Protein AF-A0A924D5K9-F1 (afdb_monomer)

Solvent-accessible surface area (backbone atoms only — not comparable to full-atom values): 2609 Å² total; per-residue (Å²): 129,84,56,88,60,49,64,58,51,49,49,56,52,50,52,54,48,51,50,65,74,68,61,48,71,65,60,52,56,50,26,57,74,74,63,67,71,60,91,74,132

Radius of gyration: 14.79 Å; Cα contacts (8 Å, |Δi|>4): 6; chains: 1; bounding box: 34×24×34 Å

pLDDT: mean 88.61, std 11.0, range [52.47, 98.06]

Mean predicted aligned error: 5.14 Å

Structure (mmCIF, N/CA/C/O backbone):
data_AF-A0A924D5K9-F1
#
_entry.id   AF-A0A924D5K9-F1
#
loop_
_atom_site.group_PDB
_atom_site.id
_atom_site.type_symbol
_atom_site.label_atom_id
_atom_site.label_alt_id
_atom_site.label_comp_id
_atom_site.label_asym_id
_atom_site.label_entity_id
_atom_site.label_seq_id
_atom_site.pdbx_PDB_ins_code
_atom_site.Cartn_x
_atom_site.Cartn_y
_atom_site.Cartn_z
_atom_site.occupancy
_atom_site.B_iso_or_equiv
_atom_site.auth_seq_id
_atom_site.auth_comp_id
_atom_site.auth_asym_id
_atom_site.auth_atom_id
_atom_site.pdbx_PDB_model_num
ATOM 1 N N . HIS A 1 1 ? 21.857 -0.159 -17.743 1.00 76.31 1 HIS A N 1
ATOM 2 C CA . HIS A 1 1 ? 20.652 -1.011 -17.738 1.00 76.31 1 HIS A CA 1
ATOM 3 C C . HIS A 1 1 ? 20.365 -1.427 -16.304 1.00 76.31 1 HIS A C 1
ATOM 5 O O . HIS A 1 1 ? 21.303 -1.886 -15.658 1.00 76.31 1 HIS A O 1
ATOM 11 N N . PRO A 1 2 ? 19.152 -1.213 -15.767 1.00 82.38 2 PRO A N 1
ATOM 12 C CA . PRO A 1 2 ? 18.791 -1.777 -14.468 1.00 82.38 2 PRO A CA 1
ATOM 13 C C . PRO A 1 2 ? 18.917 -3.309 -14.519 1.00 82.38 2 PRO A C 1
ATOM 15 O O . PRO A 1 2 ? 18.686 -3.916 -15.566 1.00 82.38 2 PRO A O 1
ATOM 18 N N . CYS A 1 3 ? 19.341 -3.940 -13.422 1.00 89.88 3 CYS A N 1
ATOM 19 C CA . CYS A 1 3 ? 19.381 -5.401 -13.351 1.00 89.88 3 CYS A CA 1
ATOM 20 C C . CYS A 1 3 ? 17.944 -5.969 -13.344 1.00 89.88 3 CYS A C 1
ATOM 22 O O . CYS A 1 3 ? 17.049 -5.300 -12.834 1.00 89.88 3 CYS A O 1
ATOM 24 N N . PRO A 1 4 ? 17.689 -7.199 -13.830 1.00 84.25 4 PRO A N 1
ATOM 25 C CA . PRO A 1 4 ? 16.328 -7.757 -13.921 1.00 84.25 4 PRO A CA 1
ATOM 26 C C . PRO A 1 4 ? 15.543 -7.800 -12.599 1.00 84.25 4 PRO A C 1
ATOM 28 O O . PRO A 1 4 ? 14.315 -7.843 -12.590 1.00 84.25 4 PRO A O 1
ATOM 31 N N . VAL A 1 5 ? 16.242 -7.804 -11.461 1.00 92.56 5 VAL A N 1
ATOM 32 C CA . VAL A 1 5 ? 15.621 -7.749 -10.131 1.00 92.56 5 VAL A CA 1
ATOM 33 C C . VAL A 1 5 ? 15.229 -6.330 -9.716 1.00 92.56 5 VAL A C 1
ATOM 35 O O . VAL A 1 5 ? 14.316 -6.182 -8.912 1.00 92.56 5 VAL A O 1
ATOM 38 N N . HIS A 1 6 ? 15.855 -5.293 -10.280 1.00 95.06 6 HIS A N 1
ATOM 39 C CA . HIS A 1 6 ? 15.553 -3.894 -9.972 1.00 95.06 6 HIS A CA 1
ATOM 40 C C . HIS A 1 6 ? 14.070 -3.586 -10.166 1.00 95.06 6 HIS A C 1
ATOM 42 O O . HIS A 1 6 ? 13.457 -3.013 -9.273 1.00 95.06 6 HIS A O 1
ATOM 48 N N . ASP A 1 7 ? 13.478 -4.014 -11.283 1.00 92.00 7 ASP A N 1
ATOM 49 C CA . ASP A 1 7 ? 12.070 -3.733 -11.576 1.00 92.00 7 ASP A CA 1
ATOM 50 C C . ASP A 1 7 ? 11.126 -4.464 -10.612 1.00 92.00 7 ASP A C 1
ATOM 52 O O . ASP A 1 7 ? 10.131 -3.890 -10.170 1.00 92.00 7 ASP A O 1
ATOM 56 N N . LYS A 1 8 ? 11.487 -5.685 -10.189 1.00 90.56 8 LYS A N 1
ATOM 57 C CA . LYS A 1 8 ? 10.737 -6.440 -9.172 1.00 90.56 8 LYS A CA 1
ATOM 58 C C . LYS A 1 8 ? 10.770 -5.736 -7.813 1.00 90.56 8 LYS A C 1
ATOM 60 O O . LYS A 1 8 ? 9.728 -5.517 -7.205 1.00 90.56 8 LYS A O 1
ATOM 65 N N . PHE A 1 9 ? 11.955 -5.334 -7.352 1.00 95.19 9 PHE A N 1
ATOM 66 C CA . PHE A 1 9 ? 12.102 -4.617 -6.080 1.00 95.19 9 PHE A CA 1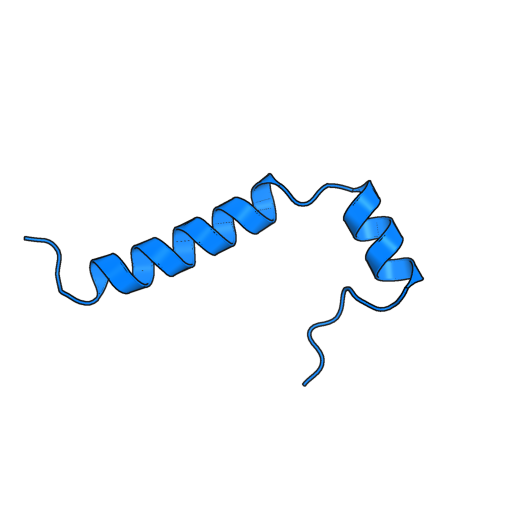
ATOM 67 C C . PHE A 1 9 ? 11.487 -3.216 -6.121 1.00 95.19 9 PHE A C 1
ATOM 69 O O . PHE A 1 9 ? 10.951 -2.746 -5.119 1.00 95.19 9 PHE A O 1
ATOM 76 N N . LYS A 1 10 ? 11.532 -2.551 -7.279 1.00 95.38 10 LYS A N 1
ATOM 77 C CA . LYS A 1 10 ? 10.900 -1.249 -7.495 1.00 95.38 10 LYS A CA 1
ATOM 78 C C . LYS A 1 10 ? 9.386 -1.334 -7.312 1.00 95.38 10 LYS A C 1
ATOM 80 O O . LYS A 1 10 ? 8.837 -0.462 -6.646 1.00 95.38 10 LYS A O 1
ATOM 85 N N . ALA A 1 11 ? 8.740 -2.365 -7.859 1.00 95.62 11 ALA A N 1
ATOM 86 C CA . ALA A 1 11 ? 7.306 -2.587 -7.682 1.00 95.62 11 ALA A CA 1
ATOM 87 C C . ALA A 1 11 ? 6.950 -2.788 -6.200 1.00 95.62 11 ALA A C 1
ATOM 89 O O . ALA A 1 11 ? 6.170 -2.009 -5.663 1.00 95.62 11 ALA A O 1
ATOM 90 N N . ILE A 1 12 ? 7.626 -3.720 -5.515 1.00 96.38 12 ILE A N 1
ATOM 91 C CA . ILE A 1 12 ? 7.403 -4.003 -4.083 1.00 96.38 12 ILE A CA 1
ATOM 92 C C . ILE A 1 12 ? 7.545 -2.733 -3.237 1.00 96.38 12 ILE A C 1
ATOM 94 O O . ILE A 1 12 ? 6.681 -2.412 -2.427 1.00 96.38 12 ILE A O 1
ATOM 98 N N . ARG A 1 13 ? 8.631 -1.975 -3.434 1.00 97.25 13 ARG A N 1
ATOM 99 C CA . ARG A 1 13 ? 8.865 -0.727 -2.696 1.00 97.25 13 ARG A CA 1
ATOM 100 C C . ARG A 1 13 ? 7.755 0.293 -2.943 1.00 97.25 13 ARG A C 1
ATOM 102 O O . ARG A 1 13 ? 7.333 0.958 -2.006 1.00 97.25 13 ARG A O 1
ATOM 109 N N . ASN A 1 14 ? 7.330 0.452 -4.194 1.00 98.06 14 ASN A N 1
ATOM 110 C CA . ASN A 1 14 ? 6.302 1.424 -4.546 1.00 98.06 14 ASN A CA 1
ATOM 111 C C . ASN A 1 14 ? 4.941 1.045 -3.948 1.00 98.06 14 ASN A C 1
ATOM 113 O O . ASN A 1 14 ? 4.239 1.925 -3.468 1.00 98.06 14 ASN A O 1
ATOM 117 N N . GLU A 1 15 ? 4.591 -0.240 -3.939 1.00 97.75 15 GLU A N 1
ATOM 118 C CA . GLU A 1 15 ? 3.348 -0.724 -3.329 1.00 97.75 15 GLU A CA 1
ATOM 119 C C . GLU A 1 15 ? 3.360 -0.553 -1.807 1.00 97.75 15 GLU A C 1
ATOM 121 O O . GLU A 1 15 ? 2.384 -0.070 -1.236 1.00 97.75 15 GLU A O 1
ATOM 126 N N . LEU A 1 16 ? 4.486 -0.853 -1.151 1.00 97.00 16 LEU A N 1
ATOM 127 C CA . LEU A 1 16 ? 4.650 -0.596 0.282 1.00 97.00 16 LEU A CA 1
ATOM 128 C C . LEU A 1 16 ? 4.553 0.898 0.612 1.00 97.00 16 LEU A C 1
ATOM 130 O O . LEU A 1 16 ? 3.887 1.264 1.576 1.00 97.00 16 LEU A O 1
ATOM 134 N N . ALA A 1 17 ? 5.195 1.760 -0.182 1.00 97.88 17 ALA A N 1
ATOM 135 C CA . ALA A 1 17 ? 5.108 3.207 -0.001 1.00 97.88 17 ALA A CA 1
ATOM 136 C C . ALA A 1 17 ? 3.666 3.699 -0.172 1.00 97.88 17 ALA A C 1
ATOM 138 O O . ALA A 1 17 ? 3.154 4.396 0.696 1.00 97.88 17 ALA A O 1
ATOM 139 N N . PHE A 1 18 ? 2.986 3.258 -1.234 1.00 97.88 18 PHE A N 1
ATOM 140 C CA . PHE A 1 18 ? 1.589 3.598 -1.478 1.00 97.88 18 PHE A CA 1
ATOM 141 C C . PHE A 1 18 ? 0.692 3.198 -0.302 1.00 97.88 18 PHE A C 1
ATOM 143 O O . PHE A 1 18 ? -0.100 4.019 0.149 1.00 97.88 18 PHE A O 1
ATOM 150 N N . MET A 1 19 ? 0.844 1.980 0.230 1.00 94.69 19 MET A N 1
ATOM 151 C CA . MET A 1 19 ? 0.097 1.534 1.407 1.00 94.69 19 MET A CA 1
ATOM 152 C C . MET A 1 19 ? 0.330 2.477 2.595 1.00 94.69 19 MET A C 1
ATOM 154 O O . MET A 1 19 ? -0.618 3.022 3.143 1.00 94.69 19 MET A O 1
ATOM 158 N N . LEU A 1 20 ? 1.589 2.731 2.958 1.00 93.81 20 LEU A N 1
ATOM 159 C CA . LEU A 1 20 ? 1.921 3.551 4.128 1.00 93.81 20 LEU A CA 1
ATOM 160 C C . LEU A 1 20 ? 1.485 5.016 3.991 1.00 93.81 20 LEU A C 1
ATOM 162 O O . LEU A 1 20 ? 1.131 5.639 4.987 1.00 93.81 20 LEU A O 1
ATOM 166 N N . GLU A 1 21 ? 1.521 5.568 2.779 1.00 96.88 21 GLU A N 1
ATOM 167 C CA . GLU A 1 21 ? 1.154 6.963 2.511 1.00 96.88 21 GLU A CA 1
ATOM 168 C C . GLU A 1 21 ? -0.361 7.175 2.406 1.00 96.88 21 GLU A C 1
ATOM 170 O O . GLU A 1 21 ? -0.832 8.290 2.624 1.00 96.88 21 GLU A O 1
ATOM 175 N N . ASN A 1 22 ? -1.127 6.130 2.073 1.00 96.12 22 ASN A N 1
ATOM 176 C CA . ASN A 1 22 ? -2.573 6.232 1.856 1.00 96.12 22 ASN A CA 1
ATOM 177 C C . ASN A 1 22 ? -3.409 5.581 2.965 1.00 96.12 22 ASN A C 1
ATOM 179 O O . ASN A 1 22 ? -4.617 5.810 3.015 1.00 96.12 22 ASN A O 1
ATOM 183 N N . THR A 1 23 ? -2.793 4.833 3.881 1.00 93.88 23 THR A N 1
ATOM 184 C CA . THR A 1 23 ? -3.463 4.366 5.094 1.00 93.88 23 THR A CA 1
ATOM 185 C C . THR A 1 23 ? -3.607 5.514 6.088 1.00 93.88 23 THR A C 1
ATOM 187 O O . THR A 1 23 ? -2.626 6.100 6.548 1.00 93.88 23 THR A O 1
ATOM 190 N N . ASN A 1 24 ? -4.848 5.827 6.455 1.00 93.38 24 ASN A N 1
ATOM 191 C CA . ASN A 1 24 ? -5.155 6.893 7.406 1.00 93.38 24 ASN A CA 1
ATOM 192 C C . ASN A 1 24 ? -5.538 6.343 8.794 1.00 93.38 24 ASN A C 1
ATOM 194 O O . ASN A 1 24 ? -5.778 5.151 8.988 1.00 93.38 24 ASN A O 1
ATOM 198 N N . LEU A 1 25 ? -5.591 7.236 9.787 1.00 93.31 25 LEU A N 1
ATOM 199 C CA . LEU A 1 25 ? -5.856 6.859 11.177 1.00 93.31 25 LEU A CA 1
ATOM 200 C C . LEU A 1 25 ? -7.263 6.273 11.387 1.00 93.31 25 LEU A C 1
ATOM 202 O O . LEU A 1 25 ? -7.436 5.413 12.248 1.00 93.3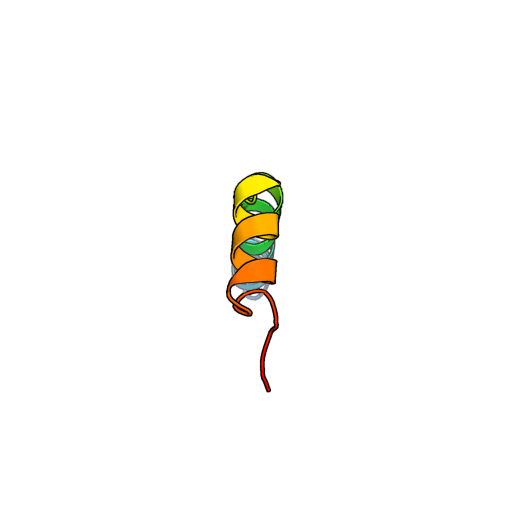1 25 LEU A O 1
ATOM 206 N N . GLU A 1 26 ? -8.255 6.725 10.619 1.00 94.56 26 GLU A N 1
ATOM 207 C CA . GLU A 1 26 ? -9.628 6.219 10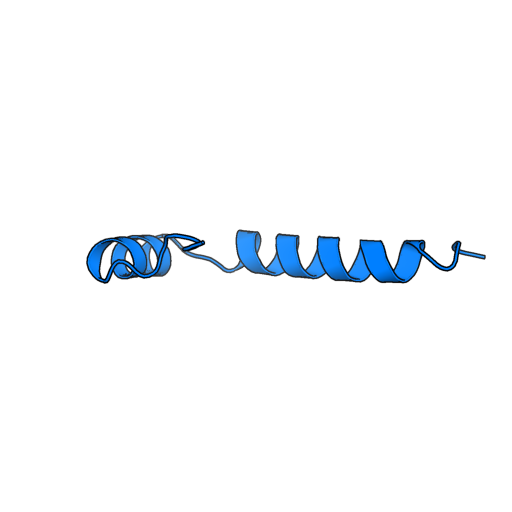.700 1.00 94.56 26 GLU A CA 1
ATOM 208 C C . GLU A 1 26 ? -9.700 4.768 10.215 1.00 94.56 26 GLU A C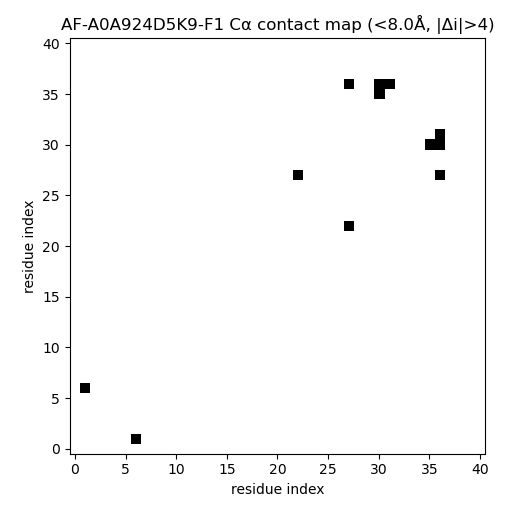 1
ATOM 210 O O . GLU A 1 26 ? -10.236 3.910 10.914 1.00 94.56 26 GLU A O 1
ATOM 215 N N . GLU A 1 27 ? -9.088 4.478 9.067 1.00 91.06 27 GLU A N 1
ATOM 216 C CA . GLU A 1 27 ? -8.962 3.127 8.519 1.00 91.06 27 GLU A CA 1
ATOM 217 C C . GLU A 1 27 ? -8.276 2.182 9.513 1.00 91.06 27 GLU A C 1
ATOM 219 O O . GLU A 1 27 ? -8.793 1.099 9.794 1.00 91.06 27 GLU A O 1
ATOM 224 N N . LEU A 1 28 ? -7.168 2.618 10.124 1.00 90.50 28 LEU A N 1
ATOM 225 C CA . LEU A 1 28 ? -6.470 1.845 11.156 1.00 90.50 28 LEU A CA 1
ATOM 226 C C . LEU A 1 28 ? -7.354 1.586 12.380 1.00 90.50 28 LEU A C 1
ATOM 228 O O . LEU A 1 28 ? -7.421 0.459 12.872 1.00 90.50 28 LEU A O 1
ATOM 232 N N . ALA A 1 29 ? -8.049 2.610 12.878 1.00 93.06 29 ALA A N 1
ATOM 233 C CA . ALA A 1 29 ? -8.924 2.476 14.038 1.00 93.06 29 ALA A CA 1
ATOM 234 C C . ALA A 1 29 ? -10.097 1.520 13.761 1.00 93.06 29 ALA A C 1
ATOM 236 O O . ALA A 1 29 ? -10.446 0.698 14.615 1.00 93.06 29 ALA A O 1
ATOM 237 N N . MET A 1 30 ? -10.683 1.592 12.562 1.00 93.19 30 MET A N 1
ATOM 238 C CA . MET A 1 30 ? -11.737 0.677 12.126 1.00 93.19 30 MET A CA 1
ATOM 239 C C . MET A 1 30 ? -11.221 -0.754 11.989 1.00 93.19 30 MET A C 1
ATOM 241 O O . MET A 1 30 ? -11.851 -1.665 12.524 1.00 93.19 30 MET A O 1
ATOM 245 N N . GLY A 1 31 ? -10.063 -0.944 11.356 1.00 89.31 31 GLY A N 1
ATOM 246 C CA . GLY A 1 31 ? -9.450 -2.256 11.165 1.00 89.31 31 GLY A CA 1
ATOM 247 C C . GLY A 1 31 ? -9.058 -2.947 12.478 1.00 89.31 31 GLY A C 1
ATOM 248 O O . GLY A 1 31 ? -9.216 -4.160 12.612 1.00 89.31 31 GLY A O 1
ATOM 249 N N . ILE A 1 32 ? -8.632 -2.184 13.493 1.00 89.75 32 ILE A N 1
ATOM 250 C CA . ILE A 1 32 ? -8.403 -2.714 14.849 1.00 89.75 32 ILE A CA 1
ATOM 251 C C . ILE A 1 32 ? -9.720 -3.181 15.469 1.00 89.75 32 ILE A C 1
ATOM 253 O O . ILE A 1 32 ? -9.780 -4.261 16.058 1.00 89.75 32 ILE A O 1
ATOM 257 N N . LYS A 1 33 ? -10.784 -2.381 15.337 1.00 89.19 33 LYS A N 1
ATOM 258 C CA . LYS A 1 33 ? -12.105 -2.708 15.885 1.00 89.19 33 LYS A CA 1
ATOM 259 C C . LYS A 1 33 ? -12.717 -3.950 15.227 1.00 89.19 33 LYS A C 1
ATOM 261 O O . LYS A 1 33 ? -13.364 -4.728 15.926 1.00 89.19 33 LYS A O 1
ATOM 266 N N . SER A 1 34 ? -12.548 -4.130 13.917 1.00 90.00 34 SER A N 1
ATOM 267 C CA . SER A 1 34 ? -13.052 -5.302 13.185 1.00 90.00 34 SER A CA 1
ATOM 268 C C . SER A 1 34 ? -12.154 -6.537 13.310 1.00 90.00 34 SER A C 1
ATOM 270 O O . SER A 1 34 ? -12.622 -7.652 13.091 1.00 90.00 34 SER A O 1
ATOM 272 N N . GLY A 1 35 ? -10.895 -6.364 13.725 1.00 84.38 35 GLY A N 1
ATOM 273 C CA . GLY A 1 35 ? -9.913 -7.445 13.824 1.00 84.38 35 GLY A CA 1
ATOM 274 C C . GLY A 1 35 ? -9.210 -7.770 12.500 1.00 84.38 35 GLY A C 1
ATOM 275 O O . GLY A 1 35 ? -8.603 -8.840 12.394 1.00 84.38 35 GLY A O 1
ATOM 276 N N . ASP A 1 36 ? -9.273 -6.853 11.531 1.00 80.81 36 ASP A N 1
ATOM 277 C CA . ASP A 1 36 ? -8.743 -6.990 10.167 1.00 80.81 36 ASP A CA 1
ATOM 278 C C . ASP A 1 36 ? -7.280 -6.522 10.031 1.00 80.81 36 ASP A C 1
ATOM 280 O O . ASP A 1 36 ? -6.620 -6.820 9.041 1.00 80.81 36 ASP A O 1
ATOM 284 N N . THR A 1 37 ? -6.724 -5.825 11.030 1.00 71.38 37 THR A N 1
ATOM 285 C CA . THR A 1 37 ? -5.353 -5.261 10.994 1.00 71.38 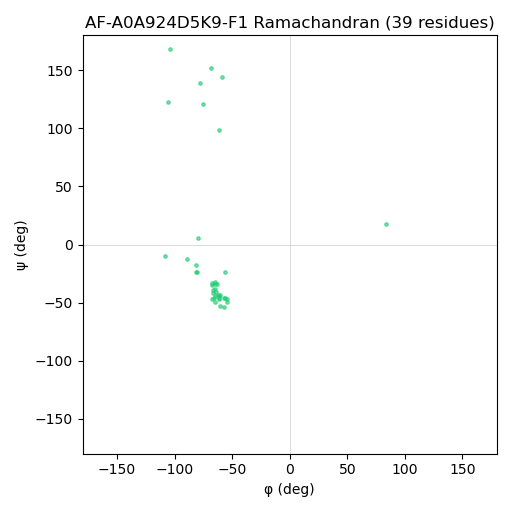37 THR A CA 1
ATOM 286 C C . THR A 1 37 ? -4.225 -6.253 11.292 1.00 71.38 37 THR A C 1
ATOM 288 O O . THR A 1 37 ? -3.068 -5.850 11.405 1.00 71.38 37 THR A O 1
ATOM 291 N N . PHE A 1 38 ? -4.520 -7.544 11.446 1.00 64.56 38 PHE A N 1
ATOM 292 C CA . PHE A 1 38 ? -3.503 -8.558 11.723 1.00 64.56 38 PHE A CA 1
ATOM 293 C C . PHE A 1 38 ? -3.235 -9.393 10.475 1.00 64.56 38 PHE A C 1
ATOM 295 O O . PHE A 1 38 ? -4.137 -10.057 9.966 1.00 64.56 38 PHE A O 1
ATOM 302 N N . LEU A 1 39 ? -1.974 -9.422 10.032 1.00 66.88 39 LEU A N 1
ATOM 303 C CA . LEU A 1 39 ? -1.485 -10.462 9.129 1.00 66.88 39 LEU A CA 1
ATOM 304 C C . LEU A 1 39 ? -1.620 -11.801 9.863 1.00 66.88 39 LEU A C 1
ATOM 306 O O . LEU A 1 39 ? -0.820 -12.129 10.742 1.00 66.88 39 LEU A O 1
ATOM 310 N N . ARG A 1 40 ? -2.698 -12.529 9.568 1.00 58.44 40 ARG A N 1
ATOM 311 C CA . ARG A 1 40 ? -2.906 -13.884 10.075 1.00 58.44 40 ARG A CA 1
ATOM 312 C C . ARG A 1 40 ? -2.044 -14.848 9.260 1.00 58.44 40 ARG A C 1
ATOM 314 O O . ARG A 1 40 ? -1.900 -14.672 8.052 1.00 58.44 40 ARG A O 1
ATOM 321 N N . TYR A 1 41 ? -1.440 -15.794 9.974 1.00 52.47 41 TYR A N 1
ATOM 322 C CA . TYR A 1 41 ? -0.585 -16.849 9.427 1.00 52.47 41 TYR A CA 1
ATOM 323 C C . TYR A 1 41 ? -1.365 -17.809 8.527 1.00 52.47 41 TYR A C 1
ATOM 325 O O . TYR A 1 41 ? -2.562 -18.036 8.826 1.00 52.47 41 TYR A O 1
#

Foldseek 3Di:
DDDPCVVVVVVVVVVVVCCVVPDDPVNVVVCVVVVNPDPDD

Secondary structure (DSSP, 8-state):
---HHHHHHHHHHHHHHHHHHH--HHHHHHHHHHT-SS---

Sequence (41 aa):
HPCPVHDKFKAIRNELAFMLENTNLEELAMGIKSGDTFLRY

=== Feature glossary ===
Annotated list of the representations used here:

Nearest PDB structures. The Foldseek neighbor list gives the closest experimentally determined structures in the PDB, ranked by structural alignment. TM-score near 1 means near-identical fold; near 0.3 means only rough topology match. This is how one finds what a novel AlphaFold prediction most resembles in the solved-structure universe.

Foldseek 3Di. Foldseek's 3Di representation compresses backbone geometry into a per-residue letter drawn from a learned twenty-state al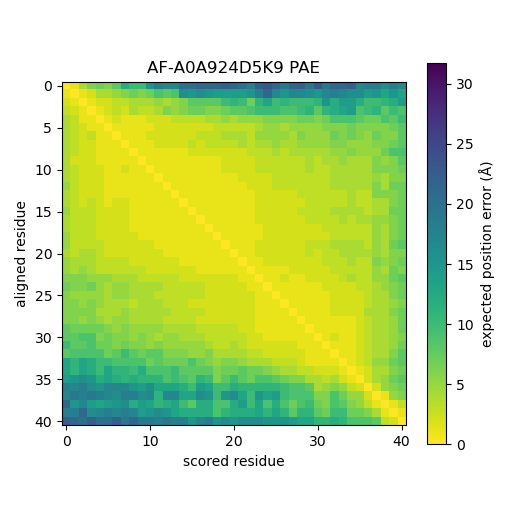phabet. It captures the tertiary interaction pattern around each residue — which residues are packed against it in space, regardless of where they are in sequence.

Radius of gyration, Cα contacts, bou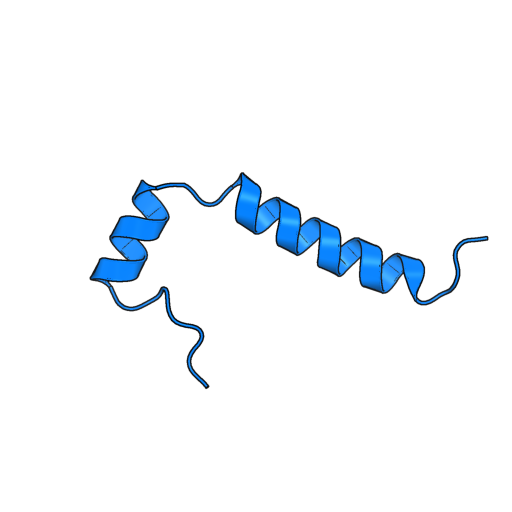nding box. Radius of gyration (Rg) is the root-mean-square distance of Cα atoms from their centroid — a single number for overall size and compactness. A globular domain of N residues has Rg ≈ 2.2·N^0.38 Å; an extended or disordered chain has a much larger Rg. The Cα contact count is the number of residue pairs whose Cα atoms are within 8 Å and are more than four positions apart in sequence — a standard proxy for tertiary packing density. The bounding box is the smallest axis-aligned box enclosing all Cα atoms.

InterPro / GO / CATH / organism. The annotation block draws on four external resources. InterPro: which protein families and domains the sequence belongs to. GO: standardized terms for what the protein does, what process it participates in, and where in the cell it acts. CATH: which structural fold it has in the CATH hierarchy. Organism: the species of origin.

mmCIF coordinates. The mmCIF block holds the 3D Cartesian coordinates of each backbone atom (N, Cα, C, O) in ångströms. mmCIF is the PDB's canonical archive format — a tagged-loop text representation of the atomic model.

pLDDT. pLDDT is the predicted lDDT-Cα score: AlphaFold's confidence that the local environment of each residue (all inter-atomic distances within 15 Å) is correctly placed. It is a per-residue number between 0 and 100, with higher meaning more reliable.

Backbone torsions (φ/ψ). φ (phi) and ψ (psi) are the two rotatable backbone dihedrals per residue: φ is the C(i-1)–N–Cα–C torsion, ψ is the N–Cα–C–N(i+1) torsion, both in degrees on (−180°, 180°]. α-helical residues cluster near (−60°, −45°); β-strand residues near (−120°, +130°). A Ramachandran plot is simply a scatter of (φ, ψ) for every residue.

B-factor. For experimental (PDB) structures, the B-factor (temperature factor) quantifies the positional spread of each atom in the crystal — a combination of thermal vibration and static disorder — in units of Å². High B-factors mark flexible loops or poorly resolved regions; low B-factors mark the rigid, well-ordered core.

Secondary structure (3-state, P-SEA). SS3 is a coarse helix/strand/coil call (letters a/b/c) made by the P-SEA algorithm from inter-Cα distances and dihedrals. It is less detailed than DSSP but needs only Cα positions.

Predicted aligned error. Predicted aligned error is AlphaFold's pairwise confidence. Unlike pLDDT (per-residue), PAE is per-residue-pair and captures whether two parts of the structure are 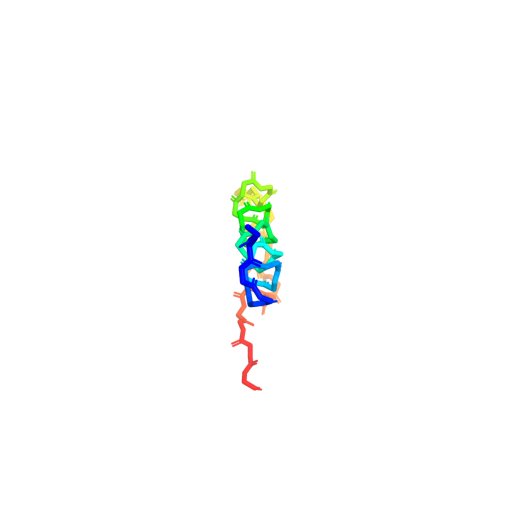correctly placed relative to each other. Units are ångströms of expected positional error.

Solvent-accessible surface area. Solvent-accessible surface area (SASA) is the area in Å² traced out by the centre of a 1.4 Å probe sphere (a water molecule) rolled over the protein's van der Waals surface (Shrake–Rupley / Lee–Richards construction). Buried residues have near-zero SASA; fully exposed residues can exceed 200 Å². The total SASA scales roughly with the number of surface residues.

Secondary structure (8-state, DSSP). The SS8 string is DSSP's per-residue secondary-structure call. α-helix (H) means an i→i+4 H-bond ladder; β-strand (E) means the residue participates in a β-sheet; 3₁₀ (G) and π (I) are tighter and wider helices; T/S are turns/bends; '-' is loop.

Rendered structure images. Structure images are PyMOL renders from six orthogonal camera directions. Cartoon representation draws helices as coils and strands as arrows; sticks shows the backbone as bonds; surface shows the solvent-excluded envelope. Rainbow coloring maps sequence position to hue (blue→red, N→C); chain coloring assigns a distinct color per polypeptide.

Sequence. The amino-acid sequence is the protein's primary structure: the linear order of residues from the N-terminus to the C-terminus, written in one-letter code. Everything else here — the 3D coordinates, the secondary structure, the domain annotations — is ultimately a consequence of this string.

Contact-map, Ramachandran, and PAE plots. Three diagnostic plots accompany the record. The Cα contact map visualizes the tertiary structure as a 2D adjacency matrix (8 Å cutoff, sequence-local contacts suppressed). The Ramachandran plot shows the distribution of backbone (φ, ψ) torsions, wit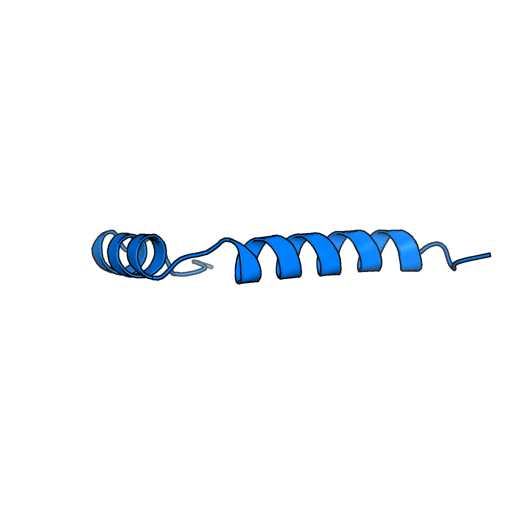h points in the α and β basins reflecting secondary structure content. The PAE plot shows AlphaFold's inter-residue confidence as a color matrix.